Protein AF-A0A7T8GVD7-F1 (afdb_monomer)

Radius of gyration: 11.17 Å; Cα contacts (8 Å, |Δi|>4): 56; chains: 1; bounding box: 22×18×31 Å

Secondary structure (DSSP, 8-state):
-HHHHHHHHHHHHTT-SEETTEE-HHHHH-HHHHHHHHHHHHHHHHHHH--

Organism: Caligus rogercresseyi (NCBI:txid217165)

InterPro domains:
  IPR000092 Polyprenyl synthetase-like [PF00348] (1-51)
  IPR008949 Isoprenoid synthase domain superfamily [G3DSA:1.10.600.10] (1-51)
  IPR008949 Isoprenoid synthase domain superfamily [SSF48576] (1-50)
  IPR033749 Polyprenyl synthetase, conserved site [PS00723] (7-21)

Solvent-accessible surface area (backbone atoms only — not comparable to full-atom values): 2782 Å² total; per-residue (Å²): 90,55,72,58,17,50,52,42,42,46,31,49,75,70,64,36,61,59,51,96,93,36,75,21,60,31,66,76,59,38,56,70,54,23,44,54,50,17,51,51,40,36,51,55,36,51,60,6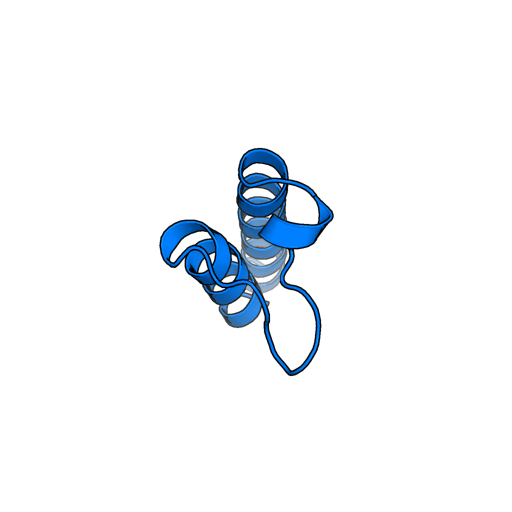3,70,76,107

Sequence (51 aa):
MIHTASLVHDDVLDHAEQRRGKPSINVKWDVRKSAICGDYILSVASNMMSK

Foldseek 3Di:
DLVVLVVLLVCLVVVPQDDPRHGHPCVVPNSVVSNVVSVVVVVVVVVVVVD

Nearest PDB structures (foldseek):
  5ze6-assembly2_B  TM=9.581E-01  e=1.962E-03  Escherichia coli K-12
  1vg6-assembly1_A  TM=9.796E-01  e=3.165E-03  Thermotoga maritima
  2azl-assembly1_A  TM=9.647E-01  e=7.183E-03  Thermotoga maritima
  3tc1-assembly1_B  TM=9.777E-01  e=1.240E-02  Helicobacter pylori NCTC 11637 = CCUG 17874 = ATCC 43504 = JCM 12093
  1v4e-assembly1_A  TM=9.787E-01  e=1.082E-02  Thermotoga maritima

pLDDT: mean 96.29, std 4.87, range [63.34, 98.5]

Mean predicted aligned error: 2.28 Å

Structure (mmCIF, N/CA/C/O backbone):
data_AF-A0A7T8GVD7-F1
#
_entry.id   AF-A0A7T8GVD7-F1
#
loop_
_atom_site.group_PDB
_atom_site.id
_atom_site.type_symbol
_atom_site.label_atom_id
_atom_site.label_alt_id
_atom_site.label_comp_id
_atom_site.label_asym_id
_atom_site.label_entity_id
_atom_site.label_seq_id
_atom_site.pdbx_PDB_ins_code
_atom_site.Cartn_x
_atom_site.Cartn_y
_atom_site.Cartn_z
_atom_site.occupancy
_atom_site.B_iso_or_equiv
_atom_site.auth_seq_id
_atom_site.auth_comp_id
_atom_site.auth_asym_id
_atom_site.auth_atom_id
_atom_site.pdbx_PDB_model_num
ATOM 1 N N . MET A 1 1 ? -1.823 -3.152 11.364 1.00 91.12 1 MET A N 1
ATOM 2 C CA . MET A 1 1 ? -2.525 -2.566 10.199 1.00 91.12 1 MET A CA 1
ATOM 3 C C . MET A 1 1 ? -1.877 -1.269 9.730 1.00 91.12 1 MET A C 1
ATOM 5 O O . MET A 1 1 ? -1.583 -1.184 8.549 1.00 91.12 1 MET A O 1
ATOM 9 N N . ILE A 1 2 ? -1.546 -0.329 10.627 1.00 97.56 2 ILE A N 1
ATOM 10 C CA . ILE A 1 2 ? -0.847 0.927 10.275 1.00 97.56 2 ILE A CA 1
ATOM 11 C C . ILE A 1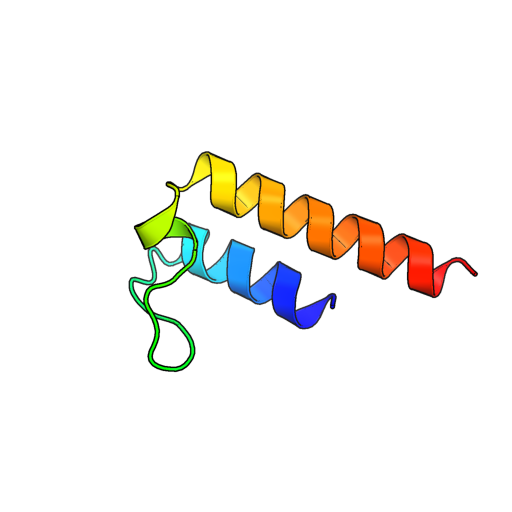 2 ? 0.450 0.681 9.480 1.00 97.56 2 ILE A C 1
ATOM 13 O O . ILE A 1 2 ? 0.604 1.217 8.392 1.00 97.56 2 ILE A O 1
ATOM 17 N N . HIS A 1 3 ? 1.328 -0.213 9.951 1.00 97.81 3 HIS A N 1
ATOM 18 C CA . HIS A 1 3 ? 2.557 -0.583 9.227 1.00 97.81 3 HIS A CA 1
ATOM 19 C C . HIS A 1 3 ? 2.300 -1.138 7.812 1.00 97.81 3 HIS A C 1
ATOM 21 O O . HIS A 1 3 ? 3.105 -0.963 6.909 1.00 97.81 3 HIS A O 1
ATOM 27 N N . THR A 1 4 ? 1.177 -1.825 7.592 1.00 97.44 4 THR A N 1
ATOM 28 C CA . THR A 1 4 ? 0.828 -2.321 6.255 1.00 97.44 4 THR A CA 1
ATOM 29 C C . THR A 1 4 ? 0.342 -1.186 5.361 1.00 97.44 4 THR A C 1
ATOM 31 O O . THR A 1 4 ? 0.702 -1.173 4.192 1.00 97.44 4 THR A O 1
ATOM 34 N N . ALA A 1 5 ? -0.427 -0.233 5.896 1.00 98.06 5 ALA A N 1
ATOM 35 C CA . ALA A 1 5 ? -0.854 0.944 5.144 1.00 98.06 5 ALA A CA 1
ATOM 36 C C . ALA A 1 5 ? 0.343 1.791 4.688 1.00 98.06 5 ALA A C 1
ATOM 38 O O . ALA A 1 5 ? 0.377 2.189 3.528 1.00 98.06 5 ALA A O 1
ATOM 39 N N . SER A 1 6 ? 1.347 1.995 5.555 1.00 98.00 6 SER A N 1
ATOM 40 C CA . SER A 1 6 ? 2.560 2.733 5.175 1.00 98.00 6 SER A CA 1
ATOM 41 C C . SER A 1 6 ? 3.305 2.029 4.043 1.00 98.00 6 SER A C 1
ATOM 43 O O . SER A 1 6 ? 3.536 2.644 3.017 1.00 98.00 6 SER A O 1
ATOM 45 N N . LEU A 1 7 ? 3.550 0.717 4.151 1.00 98.00 7 LEU A N 1
ATOM 46 C CA . LEU A 1 7 ? 4.261 -0.035 3.109 1.00 98.00 7 LEU A CA 1
ATOM 47 C C . LEU A 1 7 ? 3.560 -0.015 1.742 1.00 98.00 7 LEU A C 1
ATOM 49 O O . LEU A 1 7 ? 4.228 -0.075 0.718 1.00 98.00 7 LEU A O 1
ATOM 53 N N . VAL A 1 8 ? 2.224 0.028 1.714 1.00 97.62 8 VAL A N 1
ATOM 54 C CA . VAL A 1 8 ? 1.461 0.111 0.457 1.00 97.62 8 VAL A CA 1
ATOM 55 C C . VAL A 1 8 ? 1.633 1.478 -0.204 1.00 97.62 8 VAL A C 1
ATOM 57 O O . VAL A 1 8 ? 1.763 1.548 -1.425 1.00 97.62 8 VAL A O 1
ATOM 60 N N . HIS A 1 9 ? 1.650 2.545 0.594 1.00 98.06 9 HIS A N 1
ATOM 61 C CA . HIS A 1 9 ? 1.936 3.897 0.114 1.00 98.06 9 HIS A CA 1
ATOM 62 C C . HIS A 1 9 ? 3.409 4.062 -0.283 1.00 98.06 9 HIS A C 1
ATOM 64 O O . HIS A 1 9 ? 3.684 4.646 -1.329 1.00 98.06 9 HIS A O 1
ATOM 70 N N . ASP A 1 10 ? 4.337 3.470 0.469 1.00 97.94 10 ASP A N 1
ATOM 71 C CA . ASP A 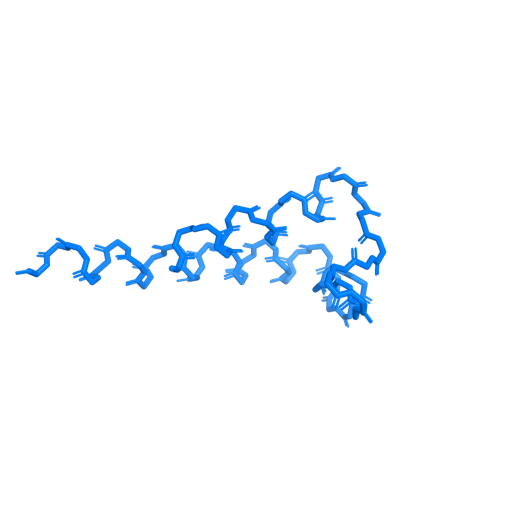1 10 ? 5.768 3.446 0.141 1.00 97.94 10 ASP A CA 1
ATOM 72 C C . ASP A 1 10 ? 5.999 2.745 -1.207 1.00 97.94 10 ASP A C 1
ATOM 74 O O . ASP A 1 10 ? 6.668 3.289 -2.077 1.00 97.94 10 ASP A O 1
ATOM 78 N N . ASP A 1 11 ? 5.368 1.587 -1.446 1.00 97.75 11 ASP A N 1
ATOM 79 C CA . ASP A 1 11 ? 5.495 0.869 -2.724 1.00 97.75 11 ASP A CA 1
AT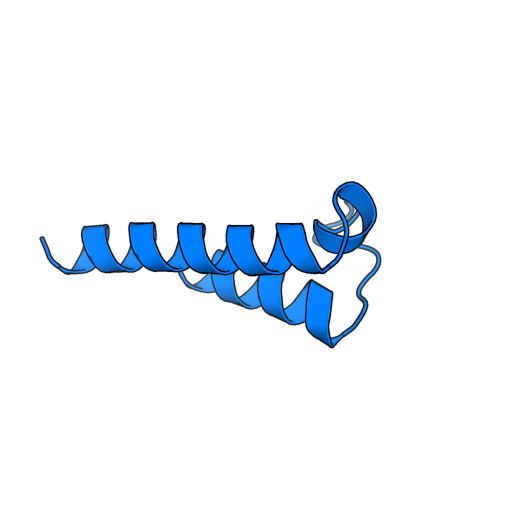OM 80 C C . ASP A 1 11 ? 5.019 1.704 -3.928 1.00 97.75 11 ASP A C 1
ATOM 82 O O . ASP A 1 11 ? 5.553 1.570 -5.032 1.00 97.75 11 ASP A O 1
ATOM 86 N N . VAL A 1 12 ? 4.024 2.574 -3.726 1.00 96.75 12 VAL A N 1
ATOM 87 C CA . VAL A 1 12 ? 3.556 3.524 -4.742 1.00 96.75 12 VAL A CA 1
ATOM 88 C C . VAL A 1 12 ? 4.576 4.638 -4.980 1.00 96.75 12 VAL A C 1
ATOM 90 O O . VAL A 1 12 ? 4.865 4.936 -6.140 1.00 96.75 12 VAL A O 1
ATOM 93 N N . LEU A 1 13 ? 5.093 5.249 -3.910 1.00 97.44 13 LEU A N 1
ATOM 94 C CA . LEU A 1 13 ? 6.038 6.371 -3.974 1.00 97.44 13 LEU A CA 1
ATOM 95 C C . LEU A 1 13 ? 7.394 5.950 -4.544 1.00 97.44 13 LEU A C 1
ATOM 97 O O . LEU A 1 13 ? 7.944 6.639 -5.399 1.00 97.44 13 LEU A O 1
ATOM 101 N N . ASP A 1 14 ? 7.891 4.795 -4.113 1.00 97.31 14 ASP A N 1
ATOM 102 C CA . ASP A 1 14 ? 9.198 4.264 -4.504 1.00 97.31 14 ASP A CA 1
ATOM 103 C C . ASP A 1 14 ? 9.149 3.497 -5.830 1.00 97.31 14 ASP A C 1
ATOM 105 O O . ASP A 1 14 ? 10.162 2.960 -6.279 1.00 97.31 14 ASP A O 1
ATOM 109 N N . HIS A 1 15 ? 7.968 3.395 -6.449 1.00 96.19 15 HIS A N 1
ATOM 110 C CA . HIS A 1 15 ? 7.729 2.551 -7.620 1.00 96.19 15 HIS A CA 1
ATOM 111 C C . HIS A 1 15 ? 8.216 1.106 -7.416 1.00 96.19 15 HIS A C 1
ATOM 113 O O . HIS A 1 15 ? 8.717 0.464 -8.340 1.00 96.19 15 HIS A O 1
ATOM 119 N N . ALA A 1 16 ? 8.069 0.574 -6.200 1.00 97.00 16 ALA A N 1
ATOM 120 C CA . ALA A 1 16 ? 8.550 -0.757 -5.875 1.00 97.00 16 ALA A CA 1
ATOM 121 C C . ALA A 1 16 ? 7.783 -1.807 -6.686 1.00 97.00 16 ALA A C 1
ATOM 123 O O . ALA A 1 16 ? 6.549 -1.819 -6.699 1.00 97.00 16 ALA A O 1
ATOM 124 N N . GLU A 1 17 ? 8.505 -2.723 -7.331 1.00 97.12 17 GLU A N 1
ATOM 125 C CA . GLU A 1 17 ? 7.888 -3.794 -8.122 1.00 97.12 17 GLU A CA 1
ATOM 126 C C . GLU A 1 17 ? 7.466 -4.999 -7.268 1.00 97.12 17 GLU A C 1
ATOM 128 O O . GLU A 1 17 ? 6.585 -5.783 -7.636 1.00 97.12 17 GLU A O 1
ATOM 133 N N . GLN A 1 18 ? 8.104 -5.170 -6.108 1.00 97.56 18 GLN A N 1
ATOM 134 C CA . GLN A 1 18 ? 7.901 -6.317 -5.233 1.00 97.56 18 GLN A CA 1
ATOM 135 C C . GLN A 1 18 ? 7.946 -5.927 -3.758 1.00 97.56 18 GLN A C 1
ATOM 137 O O . GLN A 1 18 ? 8.760 -5.112 -3.329 1.00 97.56 18 GLN A O 1
ATOM 142 N N . ARG A 1 19 ? 7.130 -6.614 -2.954 1.00 97.31 19 ARG A N 1
ATOM 143 C CA . ARG A 1 19 ? 7.190 -6.590 -1.494 1.00 97.31 19 ARG A CA 1
ATOM 144 C C . ARG A 1 19 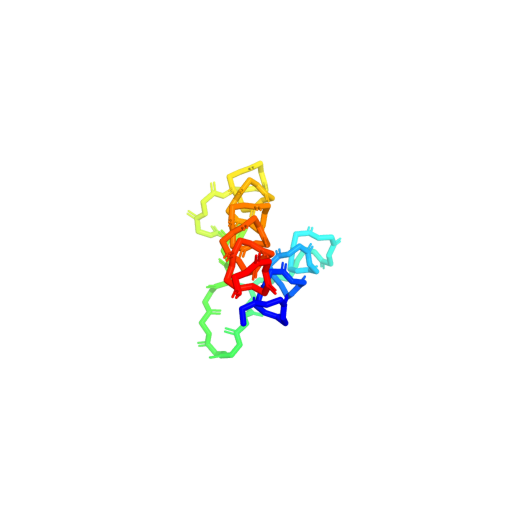? 7.051 -7.995 -0.933 1.00 97.31 19 ARG A C 1
ATOM 146 O O . ARG A 1 19 ? 6.134 -8.734 -1.287 1.00 97.31 19 ARG A O 1
ATOM 153 N N . ARG A 1 20 ? 7.947 -8.358 -0.006 1.00 96.75 20 ARG A N 1
ATOM 154 C CA . ARG A 1 20 ? 7.943 -9.664 0.688 1.00 96.75 20 ARG A CA 1
ATOM 155 C C . ARG A 1 20 ? 7.916 -10.849 -0.296 1.00 96.75 20 ARG A C 1
ATOM 157 O O . ARG A 1 20 ? 7.167 -11.804 -0.105 1.00 96.75 20 ARG A O 1
ATOM 164 N N . GLY A 1 21 ? 8.702 -10.748 -1.372 1.00 96.62 21 GLY A N 1
ATOM 165 C CA . GLY A 1 21 ? 8.824 -11.780 -2.409 1.00 96.62 21 GLY A CA 1
ATOM 166 C C . GLY A 1 21 ? 7.596 -11.947 -3.311 1.00 96.62 21 GLY A C 1
ATOM 167 O O . GLY A 1 21 ? 7.485 -12.953 -4.006 1.00 96.62 21 GLY A O 1
ATOM 168 N N . LYS A 1 22 ? 6.645 -11.004 -3.288 1.00 96.94 22 LYS A N 1
ATOM 169 C CA . LYS A 1 22 ? 5.459 -10.997 -4.157 1.00 96.94 22 LYS A CA 1
ATOM 170 C C . LYS A 1 22 ? 5.379 -9.671 -4.914 1.00 96.94 22 LYS A C 1
ATOM 172 O O . LYS A 1 22 ? 5.867 -8.674 -4.387 1.00 96.94 22 LYS A O 1
ATOM 177 N N . PRO A 1 23 ? 4.727 -9.622 -6.092 1.00 97.50 23 PRO A N 1
ATOM 178 C CA . PRO A 1 23 ? 4.476 -8.355 -6.766 1.00 97.50 23 PRO A CA 1
ATOM 179 C C . PRO A 1 23 ? 3.710 -7.410 -5.841 1.00 97.50 23 PRO A C 1
ATOM 181 O O . PRO A 1 23 ? 2.743 -7.835 -5.188 1.00 97.50 23 PRO A O 1
ATOM 184 N N . SER A 1 24 ? 4.172 -6.167 -5.774 1.00 97.06 24 SER A N 1
ATOM 185 C CA . SER A 1 24 ? 3.573 -5.102 -4.971 1.00 97.06 24 SER A CA 1
ATOM 186 C C . SER A 1 24 ? 2.150 -4.772 -5.445 1.00 97.06 24 SER A C 1
ATOM 188 O O . SER A 1 24 ? 1.689 -5.201 -6.511 1.00 97.06 24 SER A O 1
ATOM 190 N N . ILE A 1 25 ? 1.402 -4.033 -4.624 1.00 95.12 25 ILE A N 1
ATOM 191 C CA . ILE A 1 25 ? -0.008 -3.727 -4.917 1.00 95.12 25 ILE A CA 1
ATOM 192 C C . ILE A 1 25 ? -0.116 -2.799 -6.139 1.00 95.12 25 ILE A C 1
ATOM 194 O O . ILE A 1 25 ? -0.969 -3.022 -6.997 1.00 95.12 25 ILE A O 1
ATOM 198 N N . ASN A 1 26 ? 0.776 -1.810 -6.268 1.00 94.94 26 ASN A N 1
ATOM 199 C CA . ASN A 1 26 ? 0.853 -0.895 -7.419 1.00 94.94 26 ASN A CA 1
ATOM 200 C C . ASN A 1 26 ? 1.136 -1.621 -8.735 1.00 94.94 26 ASN A C 1
ATOM 202 O O . ASN A 1 26 ? 0.494 -1.286 -9.726 1.00 94.94 26 ASN A O 1
ATOM 206 N N . VAL A 1 27 ? 1.980 -2.659 -8.743 1.00 96.50 27 VAL A N 1
ATOM 207 C CA . VAL A 1 27 ? 2.192 -3.481 -9.949 1.00 96.50 27 VAL A CA 1
ATOM 208 C C . VAL A 1 27 ? 0.926 -4.234 -10.358 1.00 96.50 27 VAL A C 1
ATOM 210 O O . VAL A 1 27 ? 0.641 -4.379 -11.544 1.00 96.50 27 VAL A O 1
ATOM 213 N N . LYS A 1 28 ? 0.141 -4.721 -9.394 1.00 95.88 28 LYS A N 1
ATOM 214 C CA . LYS A 1 28 ? -1.054 -5.527 -9.684 1.00 95.88 28 LYS A CA 1
ATOM 215 C C . LYS A 1 28 ? -2.281 -4.708 -10.076 1.00 95.88 28 LYS A C 1
ATOM 217 O O . LYS A 1 28 ? -3.085 -5.187 -10.875 1.00 95.88 28 LYS A O 1
ATOM 222 N N . TRP A 1 29 ? -2.477 -3.532 -9.479 1.00 93.38 29 TRP A N 1
ATOM 223 C CA . TRP A 1 29 ? -3.760 -2.818 -9.551 1.00 93.38 29 TRP A CA 1
ATOM 224 C C . TRP A 1 29 ? -3.673 -1.346 -9.954 1.00 93.38 29 TRP A C 1
ATOM 226 O O . TRP A 1 29 ? -4.728 -0.700 -10.021 1.00 93.38 29 TRP A O 1
ATOM 236 N N . ASP A 1 30 ? -2.476 -0.875 -10.313 1.00 94.00 30 ASP A N 1
ATOM 237 C CA . ASP A 1 30 ? -2.138 0.514 -10.637 1.00 94.00 30 ASP A CA 1
ATOM 238 C C . ASP A 1 30 ? -2.093 1.454 -9.412 1.00 94.00 30 ASP A C 1
ATOM 240 O O . ASP A 1 30 ? -2.725 1.224 -8.375 1.00 94.00 30 ASP A O 1
ATOM 244 N N . VAL A 1 31 ? -1.314 2.530 -9.540 1.00 96.06 31 VAL A N 1
ATOM 245 C CA . VAL A 1 31 ? -0.952 3.488 -8.485 1.00 96.06 31 VAL A CA 1
ATOM 246 C C . VAL A 1 31 ? -2.175 4.033 -7.751 1.00 96.06 31 VAL A C 1
ATOM 248 O O . VAL A 1 31 ? -2.216 4.028 -6.519 1.00 96.06 31 VAL A O 1
ATOM 251 N N . ARG A 1 32 ? -3.209 4.457 -8.490 1.00 96.50 32 ARG A N 1
ATOM 252 C CA . ARG A 1 32 ? -4.394 5.082 -7.883 1.00 96.50 32 ARG A CA 1
ATOM 253 C C . ARG A 1 32 ? -5.148 4.118 -6.968 1.00 96.50 32 ARG A C 1
ATOM 255 O O . ARG A 1 32 ? -5.586 4.517 -5.892 1.00 96.50 32 ARG A O 1
ATOM 262 N N . LYS A 1 33 ? -5.317 2.858 -7.381 1.00 97.38 33 LYS A N 1
ATOM 263 C CA . LYS A 1 33 ? -6.042 1.869 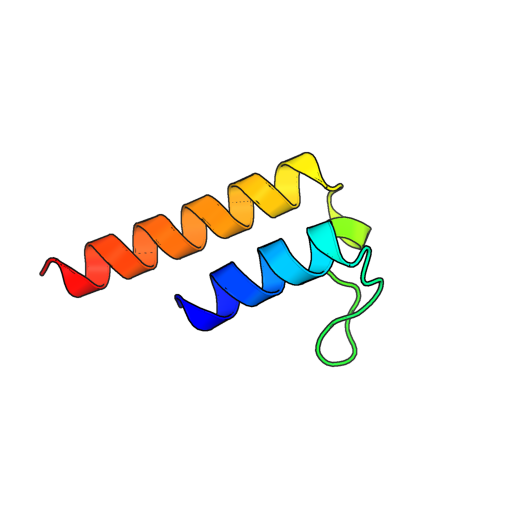-6.567 1.00 97.38 33 LYS A CA 1
ATOM 264 C C . LYS A 1 33 ? -5.231 1.467 -5.338 1.00 97.38 33 LYS A C 1
ATOM 266 O O . LYS A 1 33 ? -5.813 1.274 -4.273 1.00 97.38 33 LYS A O 1
ATOM 271 N N . SER A 1 34 ? -3.909 1.385 -5.469 1.00 97.06 34 SER A N 1
ATOM 272 C CA . SER A 1 34 ? -3.011 1.089 -4.349 1.00 97.06 34 SER A CA 1
ATOM 273 C C . SER A 1 34 ? -3.039 2.161 -3.272 1.00 97.06 34 SER A C 1
ATOM 275 O O . SER A 1 34 ? -3.163 1.813 -2.101 1.00 97.06 34 SER A O 1
ATOM 277 N N . ALA A 1 35 ? -3.020 3.442 -3.654 1.00 97.06 35 ALA A N 1
ATOM 278 C CA . ALA A 1 35 ? -3.124 4.542 -2.697 1.00 97.06 35 ALA A CA 1
ATOM 279 C C . ALA A 1 35 ? -4.444 4.475 -1.902 1.00 97.06 35 ALA A C 1
ATOM 281 O O . ALA A 1 35 ? -4.433 4.449 -0.674 1.00 97.06 35 ALA A O 1
ATOM 282 N N . ILE A 1 36 ? -5.580 4.308 -2.591 1.00 97.94 36 ILE A N 1
ATOM 283 C CA . ILE A 1 36 ? -6.896 4.184 -1.935 1.00 97.94 36 ILE A CA 1
ATOM 284 C C . ILE A 1 36 ? -6.953 2.946 -1.019 1.00 97.94 36 ILE A C 1
ATOM 286 O O . ILE A 1 36 ? -7.560 2.982 0.051 1.00 97.94 36 ILE A O 1
ATOM 290 N N . CYS A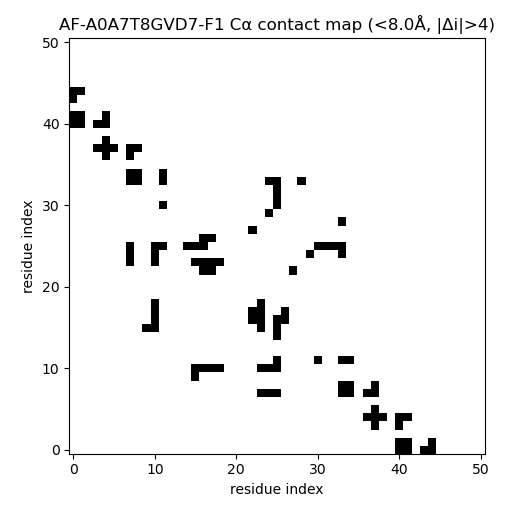 1 37 ? -6.306 1.842 -1.408 1.00 97.88 37 CYS A N 1
ATOM 291 C CA . CYS A 1 37 ? -6.185 0.654 -0.562 1.00 97.88 37 CYS A CA 1
ATOM 292 C C . CYS A 1 37 ? -5.401 0.952 0.728 1.00 97.88 37 CYS A C 1
ATOM 294 O O . CYS A 1 37 ? -5.837 0.560 1.813 1.00 97.88 37 CYS A O 1
ATOM 296 N N . GLY A 1 38 ? -4.286 1.684 0.628 1.00 97.94 38 GLY A N 1
ATOM 297 C CA . GLY A 1 38 ? -3.523 2.165 1.782 1.00 97.94 38 GLY A CA 1
ATOM 298 C C . GLY A 1 38 ? -4.381 3.008 2.730 1.00 97.94 38 GLY A C 1
ATOM 299 O O . GLY A 1 38 ? -4.411 2.736 3.934 1.00 97.94 38 GLY A O 1
ATOM 300 N N . ASP A 1 39 ? -5.155 3.950 2.187 1.00 98.50 39 ASP A N 1
ATOM 301 C CA . ASP A 1 39 ? -6.060 4.815 2.960 1.00 98.50 39 ASP A CA 1
ATOM 302 C C . ASP A 1 39 ? -7.153 4.019 3.678 1.00 98.50 39 ASP A C 1
ATOM 304 O O . ASP A 1 39 ? -7.431 4.251 4.858 1.00 98.50 39 ASP A O 1
ATOM 308 N N . TYR A 1 40 ? -7.744 3.032 3.002 1.00 98.25 40 TYR A N 1
ATOM 309 C CA . TYR A 1 40 ? -8.733 2.147 3.612 1.00 98.25 40 TYR A CA 1
ATOM 310 C C . TYR A 1 40 ? -8.136 1.342 4.775 1.00 98.25 40 TYR A C 1
ATOM 312 O O . TYR A 1 40 ? -8.719 1.296 5.861 1.00 98.25 40 TYR A O 1
ATOM 320 N N . ILE A 1 41 ? -6.952 0.742 4.590 1.00 98.25 41 ILE A N 1
ATOM 321 C CA . ILE A 1 41 ? -6.272 -0.016 5.655 1.00 98.25 41 ILE A CA 1
ATOM 322 C C . ILE A 1 41 ? -5.968 0.895 6.851 1.00 98.25 41 ILE A C 1
ATOM 324 O O . ILE A 1 41 ? -6.137 0.468 7.999 1.00 98.25 41 ILE A O 1
ATOM 328 N N . LEU A 1 42 ? -5.545 2.138 6.599 1.00 98.38 42 LEU A N 1
ATOM 329 C CA . LEU A 1 42 ? -5.296 3.125 7.647 1.00 98.38 42 LEU A CA 1
ATOM 330 C C . LEU A 1 42 ? -6.588 3.501 8.384 1.00 98.38 42 LEU A C 1
ATOM 332 O O . LEU A 1 42 ? -6.599 3.497 9.611 1.00 98.38 42 LEU A O 1
ATOM 336 N N . SER A 1 43 ? -7.685 3.747 7.664 1.00 98.31 43 SER A N 1
ATOM 337 C CA . SER A 1 43 ? -8.998 4.051 8.251 1.00 98.31 43 SER A CA 1
ATOM 338 C C . SER A 1 43 ? -9.489 2.933 9.176 1.00 98.31 43 SER A C 1
ATOM 340 O O . SER A 1 43 ? -9.882 3.195 10.316 1.00 98.31 43 SER A O 1
ATOM 342 N N . VAL A 1 44 ? -9.393 1.672 8.737 1.00 98.31 44 VAL A N 1
ATOM 343 C CA . VAL A 1 44 ? -9.772 0.516 9.566 1.00 98.31 44 VAL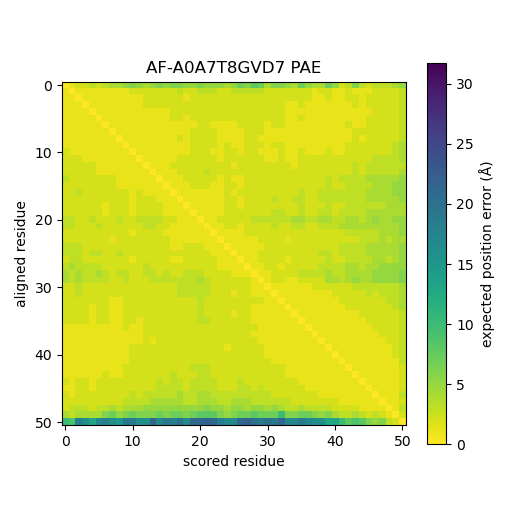 A CA 1
ATOM 344 C C . VAL A 1 44 ? -8.879 0.408 10.802 1.00 98.31 44 VAL A C 1
ATOM 346 O O . VAL A 1 44 ? -9.382 0.138 11.893 1.00 98.31 44 VAL A O 1
ATOM 349 N N . ALA A 1 45 ? -7.573 0.648 10.656 1.00 97.88 45 ALA A N 1
ATOM 350 C CA . ALA A 1 45 ? -6.653 0.653 11.788 1.00 97.88 45 ALA A CA 1
ATOM 351 C C . ALA A 1 45 ? -7.023 1.734 12.814 1.00 97.88 45 ALA A C 1
ATOM 353 O O . ALA A 1 45 ? -7.103 1.440 14.003 1.00 97.88 45 ALA A O 1
ATOM 354 N N . SER A 1 46 ? -7.304 2.954 12.354 1.00 97.69 46 SER A N 1
ATOM 355 C CA . SER A 1 46 ? -7.710 4.070 13.211 1.00 97.69 46 SER A CA 1
ATOM 356 C C . SER A 1 46 ? -9.025 3.792 13.935 1.00 97.69 46 SER A C 1
ATOM 358 O O . SER A 1 46 ? -9.102 3.997 15.142 1.00 97.69 46 SER A O 1
ATOM 360 N N . ASN A 1 47 ? -10.024 3.238 13.240 1.00 97.62 47 ASN A N 1
ATOM 361 C CA . ASN A 1 47 ? -11.298 2.845 13.849 1.00 97.62 47 ASN A CA 1
ATOM 362 C C . ASN A 1 47 ? -11.144 1.729 14.902 1.00 97.62 47 ASN A C 1
ATOM 364 O O . ASN A 1 47 ? -11.936 1.628 15.834 1.00 97.62 47 ASN A O 1
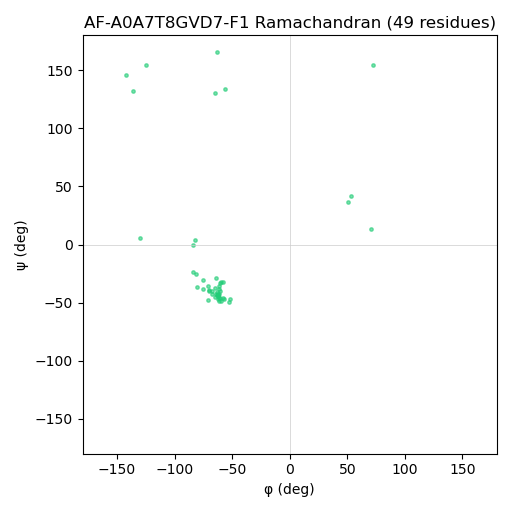ATOM 368 N N . MET A 1 48 ? -10.136 0.865 14.756 1.00 96.56 48 MET A N 1
ATOM 369 C CA . MET A 1 48 ? -9.825 -0.165 15.750 1.00 96.56 48 MET A CA 1
ATOM 370 C C . MET A 1 48 ? -9.139 0.416 16.993 1.00 96.56 48 MET A C 1
ATOM 372 O O . MET A 1 48 ? -9.325 -0.126 18.074 1.00 96.56 48 MET A O 1
ATOM 376 N N . MET A 1 49 ? -8.371 1.501 16.849 1.00 95.00 49 MET A N 1
ATOM 377 C CA . MET A 1 49 ? -7.736 2.197 17.978 1.00 95.00 49 MET A CA 1
ATOM 378 C C . MET A 1 49 ? -8.680 3.153 18.712 1.00 95.00 49 MET A C 1
ATOM 380 O O . MET A 1 49 ? -8.434 3.473 19.868 1.00 95.00 49 MET A O 1
ATOM 384 N N . SER A 1 50 ? -9.713 3.664 18.038 1.00 94.12 50 SER A N 1
ATOM 385 C CA . SER A 1 50 ? -10.677 4.603 18.626 1.00 94.12 50 SER A CA 1
ATOM 386 C C . SER A 1 50 ? -11.780 3.927 19.447 1.00 94.12 50 SER A C 1
ATOM 388 O O . SER A 1 50 ? -12.713 4.606 19.872 1.00 94.12 50 SER A O 1
ATOM 390 N N . LYS A 1 51 ? -11.722 2.603 19.606 1.00 63.34 51 LYS A N 1
ATOM 391 C CA . LYS A 1 51 ? -12.600 1.813 20.473 1.00 63.34 51 LYS A CA 1
ATOM 392 C C . LYS A 1 51 ? -11.849 1.420 21.731 1.00 63.34 51 LYS A C 1
ATOM 394 O O . LYS A 1 51 ? -12.507 1.405 22.790 1.00 63.34 51 LYS A O 1
#